Protein AF-A0A496N5L8-F1 (afdb_monomer_lite)

Foldseek 3Di:
DDPVVVVLLVQQVVQVVVLVVVCVLQPPDDCVSVCVVVVCQLQAPQEPHPVQWDWDCDPVRRIDIDPGPPRDHCLLPCVVSVPGRHSHDLDPVVSVVDDAQCCQFPNNHDALASSLVSCVVSPHDSCCCLVPVLVVVLVCLVVVLVPLVPDPDDPSVSCSRNVSNVVSNVRSNDPPTDGD

Sequence (180 aa):
MNRSRITRLYDRYETYRSCGLISKQIEFKTGFVQAKPVFYHLLSNNDLHLRNFSLLYPKNNIRQLAPIYDFVSVAPYPEVFNSSLLALPLLEREEGGSLAHGFNTQYGEYIGDDFVEFGENIGLNKKVIIQKLIPEITKERERVKNIYENSFMPQSHIDCVLKSYHKRLNLINVLNEPEL

Structure (mmCIF, N/CA/C/O backbone):
data_AF-A0A496N5L8-F1
#
_entry.id   AF-A0A496N5L8-F1
#
loop_
_atom_site.group_PDB
_atom_site.id
_atom_site.type_symbol
_atom_site.label_atom_id
_atom_site.label_alt_id
_atom_site.label_comp_id
_atom_site.label_asym_id
_atom_site.label_entity_id
_atom_site.label_seq_id
_atom_site.pdbx_PDB_ins_code
_atom_site.Cartn_x
_atom_site.Cartn_y
_atom_site.Cartn_z
_atom_site.occupancy
_atom_site.B_iso_or_equiv
_atom_site.auth_seq_id
_atom_site.auth_comp_id
_atom_site.auth_asym_id
_atom_site.auth_atom_id
_atom_site.pdbx_PDB_model_num
ATOM 1 N N . MET A 1 1 ? -9.052 -29.408 -9.566 1.00 42.50 1 MET A N 1
ATOM 2 C CA . MET A 1 1 ? -9.258 -28.090 -8.920 1.00 42.50 1 MET A CA 1
ATOM 3 C C . MET A 1 1 ? -8.500 -28.106 -7.591 1.00 42.50 1 MET A C 1
ATOM 5 O O . MET A 1 1 ? -8.743 -28.991 -6.784 1.00 42.50 1 MET A O 1
ATOM 9 N N . ASN A 1 2 ? -7.465 -27.272 -7.441 1.00 34.53 2 ASN A N 1
ATOM 10 C CA . ASN A 1 2 ? -6.392 -27.464 -6.452 1.00 34.53 2 ASN A CA 1
ATOM 11 C C . ASN A 1 2 ? -6.800 -26.941 -5.057 1.00 34.53 2 ASN A C 1
ATOM 13 O O . ASN A 1 2 ? -7.122 -25.759 -4.932 1.00 34.53 2 ASN A O 1
ATOM 17 N N . ARG A 1 3 ? -6.775 -27.791 -4.015 1.00 29.02 3 ARG A N 1
ATOM 18 C CA . ARG A 1 3 ? -7.192 -27.447 -2.632 1.00 29.02 3 ARG A CA 1
ATOM 19 C C . ARG A 1 3 ? -6.484 -26.204 -2.069 1.00 29.02 3 ARG A C 1
ATOM 21 O O . ARG A 1 3 ? -7.093 -25.464 -1.311 1.00 29.02 3 ARG A O 1
ATOM 28 N N . SER A 1 4 ? -5.252 -25.930 -2.500 1.00 34.72 4 SER A N 1
ATOM 29 C CA . SER A 1 4 ? -4.447 -24.772 -2.081 1.00 34.72 4 SER A CA 1
ATOM 30 C C . SER A 1 4 ? -4.999 -23.407 -2.519 1.00 34.72 4 SER A C 1
ATOM 32 O O . SER A 1 4 ? -4.760 -22.409 -1.842 1.00 34.72 4 SER A O 1
ATOM 34 N N . ARG A 1 5 ? -5.747 -23.337 -3.631 1.00 34.91 5 ARG A N 1
ATOM 35 C CA . ARG A 1 5 ? -6.382 -22.087 -4.095 1.00 34.91 5 ARG A CA 1
ATOM 36 C C . ARG A 1 5 ? -7.612 -21.725 -3.265 1.00 34.91 5 ARG A C 1
ATOM 38 O O . ARG A 1 5 ? -7.864 -20.545 -3.055 1.00 34.91 5 ARG A O 1
ATOM 45 N N . ILE A 1 6 ? -8.347 -22.730 -2.789 1.00 32.75 6 ILE A N 1
ATOM 46 C CA . ILE A 1 6 ? -9.586 -22.544 -2.024 1.00 32.75 6 ILE A CA 1
ATOM 47 C C . ILE A 1 6 ? -9.269 -21.995 -0.628 1.00 32.75 6 ILE A C 1
ATOM 49 O O . ILE A 1 6 ? -9.904 -21.036 -0.208 1.00 32.75 6 ILE A O 1
ATOM 53 N N . THR A 1 7 ? -8.235 -22.512 0.046 1.00 31.75 7 THR A N 1
ATOM 54 C CA . THR A 1 7 ? -7.825 -22.020 1.374 1.00 31.75 7 THR A CA 1
ATOM 55 C C . THR A 1 7 ? -7.375 -20.557 1.335 1.00 31.75 7 THR A C 1
ATOM 57 O O . THR A 1 7 ? -7.827 -19.760 2.147 1.00 31.75 7 THR A O 1
ATOM 60 N N . ARG A 1 8 ? -6.576 -20.162 0.329 1.00 40.84 8 ARG A N 1
ATOM 61 C CA . ARG A 1 8 ? -6.133 -18.762 0.161 1.00 40.84 8 ARG A CA 1
ATOM 62 C C . ARG A 1 8 ? -7.266 -17.789 -0.180 1.00 40.84 8 ARG A C 1
ATOM 64 O O . ARG A 1 8 ? -7.150 -16.605 0.106 1.00 40.84 8 ARG A O 1
ATOM 71 N N . LEU A 1 9 ? -8.327 -18.245 -0.847 1.00 37.72 9 LEU A N 1
ATOM 72 C CA . LEU A 1 9 ? -9.505 -17.413 -1.121 1.00 37.72 9 LEU A CA 1
ATOM 73 C C . LEU A 1 9 ? -10.367 -17.243 0.137 1.00 37.72 9 LEU A C 1
ATOM 75 O O . LEU A 1 9 ? -10.812 -16.136 0.414 1.00 37.72 9 LEU A O 1
ATOM 79 N N . TYR A 1 10 ? -10.527 -18.308 0.925 1.00 34.94 10 TYR A N 1
ATOM 80 C CA . TYR A 1 10 ? -11.278 -18.282 2.182 1.00 34.94 10 TYR A CA 1
ATOM 81 C C . TYR A 1 10 ? -10.606 -17.404 3.252 1.00 34.94 10 TYR A C 1
ATOM 83 O O . TYR A 1 10 ? -11.279 -16.614 3.910 1.00 34.94 10 TYR A O 1
ATOM 91 N N . ASP A 1 11 ? -9.274 -17.481 3.373 1.00 47.19 11 ASP A N 1
ATOM 92 C CA . ASP A 1 11 ? -8.495 -16.635 4.289 1.00 47.19 11 ASP A CA 1
ATOM 93 C C . ASP A 1 11 ? -8.585 -15.144 3.924 1.00 47.19 11 ASP A C 1
ATOM 95 O O . ASP A 1 11 ? -8.580 -14.291 4.812 1.00 47.19 11 ASP A O 1
ATOM 99 N N . ARG A 1 12 ? -8.701 -14.811 2.630 1.00 51.06 12 ARG A N 1
ATOM 100 C CA . ARG A 1 12 ? -8.865 -13.422 2.169 1.00 51.06 12 ARG A CA 1
ATOM 101 C C . ARG A 1 12 ? -10.262 -12.876 2.487 1.00 51.06 12 ARG A C 1
ATOM 103 O O . ARG A 1 12 ? -10.341 -11.847 3.152 1.00 51.06 12 ARG A O 1
ATOM 110 N N . TYR A 1 13 ? -11.323 -13.630 2.188 1.00 43.53 13 TYR A N 1
ATOM 111 C CA . TYR A 1 13 ? -12.709 -13.208 2.453 1.00 43.53 13 TYR A CA 1
ATOM 112 C C . TYR A 1 13 ? -12.999 -12.974 3.944 1.00 43.53 13 TYR A C 1
ATOM 114 O O . TYR A 1 13 ? -13.546 -11.943 4.349 1.00 43.53 13 TYR A O 1
ATOM 122 N N . GLU A 1 14 ? -12.570 -13.903 4.806 1.00 46.19 14 GLU A N 1
ATOM 123 C CA . GLU A 1 14 ? -12.664 -13.707 6.258 1.00 46.19 14 GLU A CA 1
ATOM 124 C C . GLU A 1 14 ? -11.776 -12.550 6.727 1.00 46.19 14 GLU A C 1
ATOM 126 O O . GLU A 1 14 ? -12.103 -11.885 7.713 1.00 46.19 14 GLU A O 1
ATOM 131 N N . THR A 1 15 ? -10.700 -12.236 5.997 1.00 47.28 15 THR A N 1
ATOM 132 C CA . THR A 1 15 ? -9.885 -11.057 6.277 1.00 47.28 15 THR A CA 1
ATOM 133 C C . THR A 1 15 ? -10.619 -9.755 6.015 1.00 47.28 15 THR A C 1
ATOM 135 O O . THR A 1 15 ? -10.670 -8.922 6.918 1.00 47.28 15 THR A O 1
ATOM 138 N N . TYR A 1 16 ? -11.191 -9.548 4.833 1.00 49.06 16 TYR A N 1
ATOM 139 C CA . TYR A 1 16 ? -11.899 -8.301 4.536 1.00 49.06 16 TYR A CA 1
ATOM 140 C C . TYR A 1 16 ? -13.027 -8.042 5.523 1.00 49.06 16 TYR A C 1
ATOM 142 O O . TYR A 1 16 ? -13.155 -6.949 6.090 1.00 49.06 16 TYR A O 1
ATOM 150 N N . ARG A 1 17 ? -13.787 -9.098 5.819 1.00 49.56 17 ARG A N 1
ATOM 151 C CA . ARG A 1 17 ? -14.835 -9.064 6.831 1.00 49.56 17 ARG A CA 1
ATOM 152 C C . ARG A 1 17 ? -14.270 -8.747 8.214 1.00 49.56 17 ARG A C 1
ATOM 154 O O . ARG A 1 17 ? -14.831 -7.904 8.912 1.00 49.56 17 ARG A O 1
ATOM 161 N N . SER A 1 18 ? -13.149 -9.355 8.602 1.00 45.81 18 SER A N 1
ATOM 162 C CA . SER A 1 18 ? -12.471 -9.087 9.876 1.00 45.81 18 SER A CA 1
ATOM 163 C C . SER A 1 18 ? -11.914 -7.669 9.959 1.00 45.81 18 SER A C 1
ATOM 165 O O . SER A 1 18 ? -12.061 -7.043 10.999 1.00 45.81 18 SER A O 1
ATOM 167 N N . CYS A 1 19 ? -11.356 -7.108 8.885 1.00 47.72 19 CYS A N 1
ATOM 168 C CA . CYS A 1 19 ? -10.940 -5.708 8.823 1.00 47.72 19 CYS A CA 1
ATOM 169 C C . CYS A 1 19 ? -12.143 -4.777 9.014 1.00 47.72 19 CYS A C 1
ATOM 171 O O . CYS A 1 19 ? -12.067 -3.841 9.812 1.00 47.72 19 CYS A O 1
ATOM 173 N N . GLY A 1 20 ? -13.278 -5.076 8.373 1.00 48.91 20 GLY A N 1
ATOM 174 C CA . GLY A 1 20 ? -14.547 -4.373 8.575 1.00 48.91 20 GLY A CA 1
ATOM 175 C C . GLY A 1 20 ? -15.108 -4.515 9.998 1.00 48.91 20 GLY A C 1
ATOM 176 O O . GLY A 1 20 ? -15.655 -3.562 10.551 1.00 48.91 20 GLY A O 1
ATOM 177 N N . LEU A 1 21 ? -14.940 -5.676 10.634 1.00 46.38 21 LEU A N 1
ATOM 178 C CA . LEU A 1 21 ? -15.365 -5.939 12.014 1.00 46.38 21 LEU A CA 1
ATOM 179 C C . LEU A 1 21 ? -14.444 -5.279 13.053 1.00 46.38 21 LEU A C 1
ATOM 181 O O . LEU A 1 21 ? -14.947 -4.685 14.003 1.00 46.38 21 LEU A O 1
ATOM 185 N N . ILE A 1 22 ? -13.122 -5.323 12.855 1.00 49.81 22 ILE A N 1
ATOM 186 C CA . ILE A 1 22 ? -12.117 -4.591 13.645 1.00 49.81 22 ILE A CA 1
ATOM 187 C C . ILE A 1 22 ? -12.402 -3.093 13.544 1.00 49.81 22 ILE A C 1
ATOM 189 O O . ILE A 1 22 ? -12.428 -2.397 14.555 1.00 49.81 22 ILE A O 1
ATOM 193 N N . SER A 1 23 ? -12.709 -2.621 12.336 1.00 45.84 23 SER A N 1
ATOM 194 C CA . SER A 1 23 ? -13.135 -1.249 12.070 1.00 45.84 23 SER A CA 1
ATOM 195 C C . SER A 1 23 ? -14.405 -0.892 12.854 1.00 45.84 23 SER A C 1
ATOM 197 O O . SER A 1 23 ? -14.453 0.152 13.488 1.00 45.84 23 SER A O 1
ATOM 199 N N . LYS A 1 24 ? -15.412 -1.772 12.907 1.00 45.53 24 LYS A N 1
ATOM 200 C CA . LYS A 1 24 ? -16.657 -1.534 13.666 1.00 45.53 24 LYS A CA 1
ATOM 201 C C . LYS A 1 24 ? -16.506 -1.633 15.192 1.00 45.53 24 LYS A C 1
ATOM 203 O O . LYS A 1 24 ? -17.282 -1.007 15.905 1.00 45.53 24 LYS A O 1
ATOM 208 N N . GLN A 1 25 ? -15.565 -2.433 15.703 1.00 42.97 25 GLN A N 1
ATOM 209 C CA . GLN A 1 25 ? -15.371 -2.651 17.147 1.00 42.97 25 GLN A CA 1
ATOM 210 C C . GLN A 1 25 ? -14.462 -1.619 17.821 1.00 42.97 25 GLN A C 1
ATOM 212 O O . GLN A 1 25 ? -14.491 -1.498 19.046 1.00 42.97 25 GLN A O 1
ATOM 217 N N . ILE A 1 26 ? -13.644 -0.902 17.053 1.00 47.91 26 ILE A N 1
ATOM 218 C CA . ILE A 1 26 ? -12.808 0.185 17.559 1.00 47.91 26 ILE A CA 1
ATOM 219 C C . ILE A 1 26 ? -13.565 1.486 17.312 1.00 47.91 26 ILE A C 1
ATOM 221 O O . ILE A 1 26 ? -13.855 1.829 16.170 1.00 47.91 26 ILE A O 1
ATOM 225 N N . GLU A 1 27 ? -13.903 2.201 18.384 1.00 41.22 27 GLU A N 1
ATOM 226 C CA . GLU A 1 27 ? -14.589 3.492 18.319 1.00 41.22 27 GLU A CA 1
ATOM 227 C C . GLU A 1 27 ? -13.822 4.435 17.369 1.00 41.22 27 GLU A C 1
ATOM 229 O O . GLU A 1 27 ? -12.671 4.811 17.612 1.00 41.22 27 GLU A O 1
ATOM 234 N N . PHE A 1 28 ? -14.434 4.731 16.220 1.00 45.84 28 PHE A N 1
ATOM 235 C CA . PHE A 1 28 ? -13.800 5.368 15.067 1.00 45.84 28 PHE A CA 1
ATOM 236 C C . PHE A 1 28 ? -13.386 6.809 15.393 1.00 45.84 28 PHE A C 1
ATOM 238 O O . PHE A 1 28 ? -14.159 7.753 15.234 1.00 45.84 28 PHE A O 1
ATOM 245 N N . LYS A 1 29 ? -12.146 6.997 15.854 1.00 36.06 29 LYS A N 1
ATOM 246 C CA . LYS A 1 29 ? -11.550 8.334 16.017 1.00 36.06 29 LYS A CA 1
ATOM 247 C C . LYS A 1 29 ? -10.187 8.532 15.369 1.00 36.06 29 LYS A C 1
ATOM 249 O O . LYS A 1 29 ? -9.674 9.645 15.418 1.00 36.06 29 LYS A O 1
ATOM 254 N N . THR A 1 30 ? -9.597 7.537 14.709 1.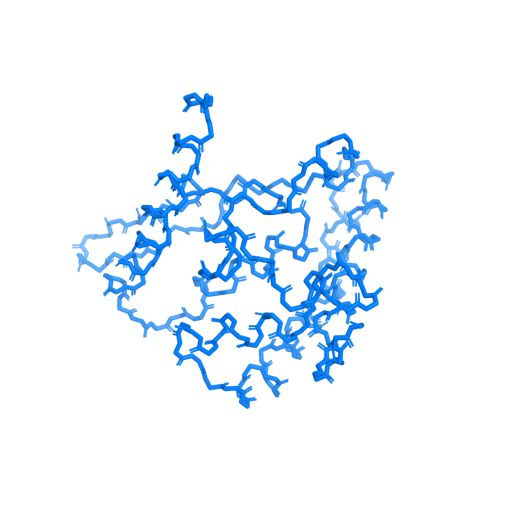00 39.94 30 THR A N 1
ATOM 255 C CA . THR A 1 30 ? -8.279 7.730 14.086 1.00 39.94 30 THR A CA 1
ATOM 256 C C . THR A 1 30 ? -8.208 7.125 12.685 1.00 39.94 30 THR A C 1
ATOM 258 O O . THR A 1 30 ? -8.409 5.931 12.484 1.00 39.94 30 THR A O 1
ATOM 261 N N . GLY A 1 31 ? -7.848 7.947 11.691 1.00 47.34 31 GLY A N 1
ATOM 262 C CA . GLY A 1 31 ? -7.562 7.536 10.304 1.00 47.34 31 GLY A CA 1
ATOM 263 C C . GLY A 1 31 ? -6.357 6.590 10.146 1.00 47.34 31 GLY A C 1
ATOM 264 O O . GLY A 1 31 ? -5.890 6.359 9.038 1.00 47.34 31 GLY A O 1
ATOM 265 N N . PHE A 1 32 ? -5.847 6.035 11.249 1.00 43.75 32 PHE A N 1
ATOM 266 C CA . PHE A 1 32 ? -4.630 5.233 11.320 1.00 43.75 32 PHE A CA 1
ATOM 267 C C . PHE A 1 32 ? -4.835 3.786 10.851 1.00 43.75 32 PHE A C 1
ATOM 269 O O . PHE A 1 32 ? -3.910 3.199 10.306 1.00 43.75 32 PHE A O 1
ATOM 276 N N . VAL A 1 33 ? -6.029 3.201 11.030 1.00 51.78 33 VAL A N 1
ATOM 277 C CA . VAL A 1 33 ? -6.341 1.849 10.506 1.00 51.78 33 VAL A CA 1
ATOM 278 C C . VAL A 1 33 ? -6.395 1.874 8.980 1.00 51.78 33 VAL A C 1
ATOM 280 O O . VAL A 1 33 ? -5.858 0.999 8.312 1.00 51.78 33 VAL A O 1
ATOM 283 N N . GLN A 1 34 ? -7.011 2.932 8.455 1.00 55.72 34 GLN A N 1
ATOM 284 C CA . GLN A 1 34 ? -7.321 3.127 7.043 1.00 55.72 34 GLN A CA 1
ATOM 285 C C . GLN A 1 34 ? -6.066 3.460 6.226 1.00 55.72 34 GLN A C 1
ATOM 287 O O . GLN A 1 34 ? -5.948 3.053 5.079 1.00 55.72 34 GLN A O 1
ATOM 292 N N . ALA A 1 35 ? -5.087 4.141 6.826 1.00 60.12 35 ALA A N 1
ATOM 293 C CA . ALA A 1 35 ? -3.837 4.483 6.153 1.00 60.12 35 ALA A CA 1
ATOM 294 C C . ALA A 1 35 ? -2.836 3.312 6.052 1.00 60.12 35 ALA A C 1
ATOM 296 O O . ALA A 1 35 ? -1.906 3.381 5.251 1.00 60.12 35 ALA A O 1
ATOM 297 N N . LYS A 1 36 ? -2.992 2.237 6.846 1.00 72.38 36 LYS A N 1
ATOM 298 C CA . LYS A 1 36 ? -2.025 1.120 6.886 1.00 72.38 36 LYS A CA 1
ATOM 299 C C . LYS A 1 36 ? -1.838 0.437 5.524 1.00 72.38 36 LYS A C 1
ATOM 301 O O . LYS A 1 36 ? -0.686 0.349 5.105 1.00 72.38 36 LYS A O 1
ATOM 306 N N . PRO A 1 37 ? -2.894 0.012 4.799 1.00 78.62 37 PRO A N 1
ATOM 307 C CA . PRO A 1 37 ? -2.726 -0.596 3.476 1.00 78.62 37 PRO A CA 1
ATOM 308 C C . PRO A 1 37 ? -2.001 0.326 2.490 1.00 78.62 37 PRO A C 1
ATOM 310 O O . PRO A 1 37 ? -1.142 -0.129 1.740 1.00 78.62 37 PRO A O 1
ATOM 313 N N . VAL A 1 38 ? -2.268 1.635 2.564 1.00 82.25 38 VAL A N 1
ATOM 314 C CA . VAL A 1 38 ? -1.607 2.645 1.728 1.00 82.25 38 VAL A CA 1
ATOM 315 C C . VAL A 1 38 ? -0.106 2.693 2.009 1.00 82.25 38 VAL A C 1
ATOM 317 O O . VAL A 1 38 ? 0.692 2.607 1.081 1.00 82.25 38 VAL A O 1
ATOM 320 N N . PHE A 1 39 ? 0.309 2.756 3.278 1.00 81.69 39 PHE A N 1
ATOM 321 C CA . PHE A 1 39 ? 1.735 2.757 3.628 1.00 81.69 39 PHE A CA 1
ATOM 322 C C . PHE A 1 39 ? 2.431 1.427 3.322 1.00 81.69 39 PHE A C 1
ATOM 324 O O . PHE A 1 39 ? 3.573 1.443 2.867 1.00 81.69 39 PHE A O 1
ATOM 331 N N . TYR A 1 40 ? 1.763 0.287 3.517 1.00 86.19 40 TYR A N 1
ATOM 332 C CA . TYR A 1 40 ? 2.318 -1.019 3.151 1.00 86.19 40 TYR A CA 1
ATOM 333 C C . TYR A 1 40 ? 2.524 -1.144 1.641 1.00 86.19 40 TYR A C 1
ATOM 335 O O . TYR A 1 40 ? 3.595 -1.573 1.207 1.00 86.19 40 TYR A O 1
ATOM 343 N N . HIS A 1 41 ? 1.563 -0.671 0.843 1.00 87.44 41 HIS A N 1
ATOM 344 C CA . HIS A 1 41 ? 1.745 -0.551 -0.594 1.00 87.44 41 HIS A CA 1
ATOM 345 C C . HIS A 1 41 ? 2.907 0.394 -0.923 1.00 87.44 41 HIS A C 1
ATOM 347 O O . HIS A 1 41 ? 3.869 -0.026 -1.559 1.00 87.44 41 HIS A O 1
ATOM 353 N N . LEU A 1 42 ? 2.890 1.646 -0.462 1.00 87.56 42 LEU A N 1
ATOM 354 C CA . LEU A 1 42 ? 3.925 2.628 -0.808 1.00 87.56 42 LEU A CA 1
ATOM 355 C C . LEU A 1 42 ? 5.340 2.142 -0.463 1.00 87.56 42 LEU A C 1
ATOM 357 O O . LEU A 1 42 ? 6.260 2.298 -1.259 1.00 87.56 42 LEU A O 1
ATOM 361 N N . LEU A 1 43 ? 5.515 1.498 0.688 1.00 88.06 43 LEU A N 1
ATOM 362 C CA . LEU A 1 43 ? 6.816 1.035 1.171 1.00 88.06 43 LEU A CA 1
ATOM 363 C C . LEU A 1 43 ? 7.161 -0.403 0.749 1.00 88.06 43 LEU A C 1
ATOM 365 O O . LEU A 1 43 ? 8.151 -0.968 1.214 1.00 88.06 43 LEU A O 1
ATOM 369 N N . SER A 1 44 ? 6.397 -0.982 -0.180 1.00 87.25 44 SER A N 1
ATOM 370 C CA . SER A 1 44 ? 6.693 -2.283 -0.793 1.00 87.25 44 SER A CA 1
ATOM 371 C C . SER A 1 44 ? 6.730 -3.449 0.185 1.00 87.25 44 SER A C 1
ATOM 373 O O . SER A 1 44 ? 7.607 -4.305 0.099 1.00 87.25 44 SER A O 1
ATOM 375 N N . ASN A 1 45 ? 5.775 -3.487 1.108 1.00 86.38 45 ASN A N 1
ATOM 376 C CA . ASN A 1 45 ? 5.515 -4.666 1.916 1.00 86.38 45 ASN A CA 1
ATOM 377 C C . ASN A 1 45 ? 4.288 -5.398 1.359 1.00 86.38 45 ASN A C 1
ATOM 379 O O . ASN A 1 45 ? 3.149 -4.968 1.551 1.00 86.38 45 ASN A O 1
ATOM 383 N N . ASN A 1 46 ? 4.543 -6.510 0.672 1.00 83.19 46 ASN A N 1
ATOM 384 C CA . ASN A 1 46 ? 3.500 -7.330 0.064 1.00 83.19 46 ASN A CA 1
ATOM 385 C C . ASN A 1 46 ? 2.896 -8.342 1.058 1.00 83.19 46 ASN A C 1
ATOM 387 O O . ASN A 1 46 ? 1.965 -9.045 0.685 1.00 83.19 46 ASN A O 1
ATOM 391 N N . ASP A 1 47 ? 3.374 -8.407 2.306 1.00 81.56 47 ASP A N 1
ATOM 392 C CA . ASP A 1 47 ? 2.997 -9.412 3.313 1.00 81.56 47 ASP A CA 1
ATOM 393 C C . ASP A 1 47 ? 2.174 -8.822 4.474 1.00 81.56 47 ASP A C 1
ATOM 395 O O . ASP A 1 47 ? 2.227 -9.283 5.610 1.00 81.56 47 ASP A O 1
ATOM 399 N N . LEU A 1 48 ? 1.391 -7.767 4.210 1.00 79.19 48 LEU A N 1
ATOM 400 C CA . LEU A 1 48 ? 0.388 -7.299 5.169 1.00 79.19 48 LEU A CA 1
ATOM 401 C C . LEU A 1 48 ? -0.704 -8.359 5.304 1.00 79.19 48 LEU A C 1
ATOM 403 O O . LEU A 1 48 ? -1.627 -8.342 4.506 1.00 79.19 48 LEU A O 1
ATOM 407 N N . HIS A 1 49 ? -0.650 -9.242 6.293 1.00 75.94 49 HIS A N 1
ATOM 408 C CA . HIS A 1 49 ? -1.721 -10.193 6.600 1.00 75.94 49 HIS A CA 1
ATOM 409 C C . HIS A 1 49 ? -2.419 -9.837 7.923 1.00 75.94 49 HIS A C 1
ATOM 411 O O . HIS A 1 49 ? -1.902 -9.062 8.730 1.00 75.94 49 HIS A O 1
ATOM 417 N N . LEU A 1 50 ? -3.587 -10.426 8.215 1.00 69.94 50 LEU A N 1
ATOM 418 C CA . LEU A 1 50 ? -4.328 -10.128 9.456 1.00 69.94 50 LEU A CA 1
ATOM 419 C C . LEU A 1 50 ? -3.504 -10.279 10.733 1.00 69.94 50 LEU A C 1
ATOM 421 O O . LEU A 1 50 ? -3.739 -9.564 11.703 1.00 69.94 50 LEU A O 1
ATOM 425 N N . ARG A 1 51 ? -2.533 -11.196 10.744 1.00 75.94 51 ARG A N 1
ATOM 426 C CA . ARG A 1 51 ? -1.683 -11.426 11.915 1.00 75.94 51 ARG A CA 1
ATOM 427 C C . ARG A 1 51 ? -0.673 -10.299 12.166 1.00 75.94 51 ARG A C 1
ATOM 429 O O . ARG A 1 51 ? 0.006 -10.371 13.177 1.00 75.94 51 ARG A O 1
ATOM 436 N N . ASN A 1 52 ? -0.585 -9.277 11.303 1.00 77.31 52 ASN A N 1
ATOM 437 C CA . ASN A 1 52 ? 0.141 -8.024 11.574 1.00 77.31 52 ASN A CA 1
ATOM 438 C C . ASN A 1 52 ? -0.744 -6.979 12.282 1.00 77.31 52 ASN A C 1
ATOM 440 O O . ASN A 1 52 ? -0.301 -5.863 12.565 1.00 77.31 52 ASN A O 1
ATOM 444 N N . PHE A 1 53 ? -2.012 -7.303 12.553 1.00 80.56 53 PHE A N 1
ATOM 445 C CA . PHE A 1 53 ? -2.916 -6.465 13.330 1.00 80.56 53 PHE A CA 1
ATOM 446 C C . PHE A 1 53 ? -3.100 -7.066 14.722 1.00 80.56 53 PHE A C 1
ATOM 448 O O . PHE A 1 53 ? -3.567 -8.191 14.877 1.00 80.56 53 PHE A O 1
ATOM 455 N N . SER A 1 54 ? -2.788 -6.277 15.750 1.00 81.56 54 SER A N 1
ATOM 456 C CA . SER A 1 54 ? -3.088 -6.624 17.142 1.00 81.56 54 SER A CA 1
ATOM 457 C C . SER A 1 54 ? -3.966 -5.574 17.795 1.00 81.56 54 SER A C 1
ATOM 459 O O . SER A 1 54 ? -3.923 -4.392 17.443 1.00 81.56 54 SER A O 1
ATOM 461 N N . LEU A 1 55 ? -4.730 -6.017 18.791 1.00 84.25 55 LEU A N 1
ATOM 462 C CA . LEU A 1 55 ? -5.498 -5.157 19.679 1.00 84.25 55 LEU A CA 1
ATOM 463 C C . LEU A 1 55 ? -4.840 -5.121 21.052 1.00 84.25 55 LEU A C 1
ATOM 465 O O . LEU A 1 55 ? -4.491 -6.154 21.621 1.00 84.25 55 LEU A O 1
ATOM 469 N N . LEU A 1 56 ? -4.706 -3.918 21.588 1.00 83.69 56 LEU A N 1
ATOM 470 C CA . LEU A 1 56 ? -4.437 -3.683 22.991 1.00 83.69 56 LEU A CA 1
ATOM 471 C C . LEU A 1 56 ? -5.765 -3.728 23.748 1.00 83.69 56 LEU A C 1
ATOM 473 O O . LEU A 1 56 ? -6.782 -3.209 23.276 1.00 83.69 56 LEU A O 1
ATOM 477 N N . TYR A 1 57 ? -5.723 -4.313 24.944 1.00 87.00 57 TYR A N 1
ATOM 478 C CA . TYR A 1 57 ? -6.848 -4.408 25.873 1.00 87.00 57 TYR A CA 1
ATOM 479 C C . TYR A 1 57 ? -6.506 -3.651 27.164 1.00 87.00 57 TYR A C 1
ATOM 481 O O . TYR A 1 57 ? -6.096 -4.264 28.152 1.00 87.00 57 TYR A O 1
ATOM 489 N N . PRO A 1 58 ? -6.598 -2.308 27.170 1.00 83.88 58 PRO A N 1
ATOM 490 C CA . PRO A 1 58 ? -6.341 -1.523 28.365 1.00 83.88 58 PRO A CA 1
ATOM 491 C C . PRO A 1 58 ? -7.452 -1.735 29.402 1.00 83.88 58 PRO A C 1
ATOM 493 O O . PRO A 1 58 ? -8.582 -2.103 29.079 1.00 83.88 58 PRO A O 1
ATOM 496 N N . LYS A 1 59 ? -7.147 -1.434 30.670 1.00 88.12 59 LYS A N 1
ATOM 497 C CA . LYS A 1 59 ? -8.067 -1.629 31.808 1.00 88.12 59 LYS A CA 1
ATOM 498 C C . LYS A 1 59 ? -9.395 -0.864 31.694 1.00 88.12 59 LYS A C 1
ATOM 500 O O . LYS A 1 59 ? -10.342 -1.197 32.393 1.00 88.12 59 LYS A O 1
ATOM 505 N N . ASN A 1 60 ? -9.469 0.155 30.837 1.00 84.56 60 ASN A N 1
ATOM 506 C CA . ASN A 1 60 ? -10.677 0.947 30.599 1.00 84.56 60 ASN A CA 1
ATOM 507 C C . ASN A 1 60 ? -11.662 0.292 29.606 1.00 84.56 60 ASN A C 1
ATOM 509 O O . ASN A 1 60 ? -12.638 0.933 29.235 1.00 84.56 60 ASN A O 1
ATOM 513 N N . ASN A 1 61 ? -11.413 -0.950 29.164 1.00 76.62 61 ASN A N 1
ATOM 514 C CA . ASN A 1 61 ? -12.221 -1.716 28.201 1.00 76.62 61 ASN A CA 1
ATOM 515 C C . ASN A 1 61 ? -12.373 -1.086 26.803 1.00 76.62 61 ASN A C 1
ATOM 517 O O . ASN A 1 61 ? -13.065 -1.646 25.951 1.00 76.62 61 ASN A O 1
ATOM 521 N N . ILE A 1 62 ? -11.685 0.024 26.523 1.00 80.75 62 ILE A N 1
ATOM 522 C CA . ILE A 1 62 ? -11.632 0.627 25.191 1.00 80.75 62 ILE A CA 1
ATOM 523 C C . ILE A 1 62 ? -10.484 -0.041 24.441 1.00 80.75 62 ILE A C 1
ATOM 525 O O . ILE A 1 62 ? -9.312 0.231 24.703 1.00 80.75 62 ILE A O 1
ATOM 529 N N . ARG A 1 63 ? -10.822 -0.936 23.512 1.00 80.56 63 ARG A N 1
ATOM 530 C CA . ARG A 1 63 ? -9.835 -1.615 22.665 1.00 80.56 63 ARG A CA 1
ATOM 531 C C . ARG A 1 63 ? -9.113 -0.592 21.794 1.00 80.56 63 ARG A C 1
ATOM 533 O O . ARG A 1 63 ? -9.738 0.298 21.223 1.00 80.56 63 ARG A O 1
ATOM 540 N N . GLN A 1 64 ? -7.802 -0.743 21.668 1.00 79.81 64 GLN A N 1
ATOM 541 C CA . GLN A 1 64 ? -6.970 0.123 20.831 1.00 79.81 64 GLN A CA 1
ATOM 542 C C . GLN A 1 64 ? -6.193 -0.732 19.840 1.00 79.81 64 GLN A C 1
ATOM 544 O O . GLN A 1 64 ? -5.852 -1.870 20.146 1.00 79.81 64 GLN A O 1
ATOM 549 N N . LEU A 1 65 ? -5.876 -0.200 18.661 1.00 78.88 65 LEU A N 1
ATOM 550 C CA . LEU A 1 65 ? -4.903 -0.871 17.804 1.00 78.88 65 LEU A CA 1
ATOM 551 C C . LEU A 1 65 ? -3.521 -0.816 18.446 1.00 78.88 65 LEU A C 1
ATOM 553 O O . LEU A 1 65 ? -3.082 0.235 18.910 1.00 78.88 65 LEU A O 1
ATOM 557 N N . ALA A 1 66 ? -2.816 -1.939 18.392 1.00 83.75 66 ALA A N 1
ATOM 558 C CA . ALA A 1 66 ? -1.391 -1.951 18.644 1.00 83.75 66 ALA A CA 1
ATOM 559 C C . ALA A 1 66 ? -0.646 -1.138 17.563 1.00 83.75 66 ALA A C 1
ATOM 561 O O . ALA A 1 66 ? -1.134 -1.013 16.423 1.00 83.75 66 ALA A O 1
ATOM 562 N N . PRO A 1 67 ? 0.551 -0.615 17.894 1.00 80.69 67 PRO A N 1
ATOM 563 C CA . PRO A 1 67 ? 1.485 -0.096 16.902 1.00 80.69 67 PRO A CA 1
ATOM 564 C C . PRO A 1 67 ? 1.705 -1.086 15.753 1.00 80.69 67 PRO A C 1
ATOM 566 O O . PRO A 1 67 ? 1.507 -2.289 15.909 1.00 80.69 67 PRO A O 1
ATOM 569 N N . ILE A 1 68 ? 2.107 -0.574 14.591 1.00 79.94 68 ILE A N 1
ATOM 570 C CA . ILE A 1 68 ? 2.511 -1.425 13.465 1.00 79.94 68 ILE A CA 1
ATOM 571 C C . ILE A 1 68 ? 3.765 -2.203 13.877 1.00 79.94 68 ILE A C 1
ATOM 573 O O . ILE A 1 68 ? 4.701 -1.619 14.421 1.00 79.94 68 ILE A O 1
ATOM 577 N N . TYR A 1 69 ? 3.775 -3.503 13.612 1.00 81.12 69 TYR A N 1
ATOM 578 C CA . TYR A 1 69 ? 4.918 -4.386 13.809 1.00 81.12 69 TYR A CA 1
ATOM 579 C C . TYR A 1 69 ? 5.076 -5.286 12.584 1.00 81.12 69 TYR A C 1
ATOM 581 O O . TYR A 1 69 ? 4.173 -5.360 11.749 1.00 81.12 69 TYR A O 1
ATOM 589 N N . ASP A 1 70 ? 6.228 -5.954 12.493 1.00 81.38 70 ASP A N 1
ATOM 590 C CA . ASP A 1 70 ? 6.534 -6.892 11.407 1.00 81.38 70 ASP A CA 1
ATOM 591 C C . ASP A 1 70 ? 6.373 -6.245 10.019 1.00 81.38 70 ASP A C 1
ATOM 593 O O . ASP A 1 70 ? 5.657 -6.697 9.127 1.00 81.38 70 ASP A O 1
ATOM 597 N N . PHE A 1 71 ? 6.998 -5.074 9.884 1.00 83.88 71 PHE A N 1
ATOM 598 C CA . PHE A 1 71 ? 7.067 -4.342 8.634 1.00 83.88 71 PHE A CA 1
ATOM 599 C C . PHE A 1 71 ? 8.412 -4.621 7.963 1.00 83.88 71 PHE A C 1
ATOM 601 O O . PHE A 1 71 ? 9.456 -4.219 8.479 1.00 83.88 71 PHE A O 1
ATOM 608 N N . VAL A 1 72 ? 8.381 -5.259 6.793 1.00 85.50 72 VAL A N 1
ATOM 609 C CA . VAL A 1 72 ? 9.575 -5.540 5.992 1.00 85.50 72 VAL A CA 1
ATOM 610 C C . VAL A 1 72 ? 9.296 -5.154 4.546 1.00 85.50 72 VAL A C 1
ATOM 612 O O . VAL A 1 72 ? 8.363 -5.657 3.924 1.00 85.50 72 VAL A O 1
ATOM 615 N N . SER A 1 73 ? 10.108 -4.250 3.998 1.00 89.06 73 SER A N 1
ATOM 616 C CA . SER A 1 73 ? 10.055 -3.980 2.564 1.00 89.06 73 SER A CA 1
ATOM 617 C C . SER A 1 73 ? 10.674 -5.152 1.815 1.00 89.06 73 SER A C 1
ATOM 619 O O . SER A 1 73 ? 11.827 -5.509 2.062 1.00 89.06 73 SER A O 1
ATOM 621 N N . VAL A 1 74 ? 9.924 -5.734 0.884 1.00 91.19 74 VAL A N 1
ATOM 622 C CA . VAL A 1 74 ? 10.403 -6.836 0.045 1.00 91.19 74 VAL A CA 1
ATOM 623 C C . VAL A 1 74 ? 10.991 -6.347 -1.279 1.00 91.19 74 VAL A C 1
ATOM 625 O O . VAL A 1 74 ? 11.510 -7.157 -2.037 1.00 91.19 74 VAL A O 1
ATOM 628 N N . ALA A 1 75 ? 10.989 -5.031 -1.541 1.00 92.19 75 ALA A N 1
ATOM 629 C CA . ALA A 1 75 ? 11.577 -4.436 -2.748 1.00 92.19 75 ALA A CA 1
ATOM 630 C C . ALA A 1 75 ? 13.035 -4.864 -3.032 1.00 92.19 75 ALA A C 1
ATOM 632 O O . ALA A 1 75 ? 13.358 -5.061 -4.204 1.00 92.19 75 ALA A O 1
ATOM 633 N N . PRO A 1 76 ? 13.918 -5.060 -2.027 1.00 93.50 76 PRO A N 1
ATOM 634 C CA . PRO A 1 76 ? 15.271 -5.570 -2.268 1.00 93.50 76 PRO A CA 1
ATOM 635 C C . PRO A 1 76 ? 15.348 -7.036 -2.723 1.00 93.50 76 PRO A C 1
ATOM 637 O O . PRO A 1 76 ? 16.426 -7.490 -3.095 1.00 93.50 76 PRO A O 1
ATOM 640 N N . TYR A 1 77 ? 14.238 -7.780 -2.698 1.00 91.69 77 TYR A N 1
ATOM 641 C CA . TYR A 1 77 ? 14.168 -9.204 -3.030 1.00 91.69 77 TYR A CA 1
ATOM 642 C C . TYR A 1 77 ? 13.233 -9.419 -4.237 1.00 91.69 77 TYR A C 1
ATOM 644 O O . TYR A 1 77 ? 12.056 -9.738 -4.052 1.00 91.69 77 TYR A O 1
ATOM 652 N N . PRO A 1 78 ? 13.717 -9.258 -5.486 1.00 87.06 78 PRO A N 1
ATOM 653 C CA . PRO A 1 78 ? 12.870 -9.226 -6.684 1.00 87.06 78 PRO A CA 1
ATOM 654 C C . PRO A 1 78 ? 12.004 -10.470 -6.887 1.00 87.06 78 PRO A C 1
ATOM 656 O O . PRO A 1 78 ? 10.866 -10.356 -7.336 1.00 87.06 78 PRO A O 1
ATOM 659 N N . GLU A 1 79 ? 12.520 -11.650 -6.533 1.00 86.31 79 GLU A N 1
ATOM 660 C CA . GLU A 1 79 ? 11.777 -12.912 -6.627 1.00 86.31 79 GLU A CA 1
ATOM 661 C C . GLU A 1 79 ? 10.510 -12.892 -5.766 1.00 86.31 79 GLU A C 1
ATOM 663 O O . GLU A 1 79 ? 9.468 -13.383 -6.186 1.00 86.31 79 GLU A O 1
ATOM 668 N N . VAL A 1 80 ? 10.576 -12.265 -4.588 1.00 83.19 80 VAL A N 1
ATOM 669 C CA . VAL A 1 80 ? 9.431 -12.107 -3.685 1.00 83.19 80 VAL A CA 1
ATOM 670 C C . VAL A 1 80 ? 8.574 -10.925 -4.129 1.00 83.19 80 VAL A C 1
ATOM 672 O O . VAL A 1 80 ? 7.359 -11.071 -4.268 1.00 83.19 80 VAL A O 1
ATOM 675 N N . PHE A 1 81 ? 9.196 -9.781 -4.418 1.00 83.75 81 PHE A N 1
ATOM 676 C CA . PHE A 1 81 ? 8.508 -8.541 -4.779 1.00 83.75 81 PHE A CA 1
ATOM 677 C C . PHE A 1 81 ? 7.621 -8.682 -6.021 1.00 83.75 81 PHE A C 1
ATOM 679 O O . PHE A 1 81 ? 6.509 -8.165 -6.035 1.00 83.75 81 PHE A O 1
ATOM 686 N N . ASN A 1 82 ? 8.080 -9.422 -7.032 1.00 82.56 82 ASN A N 1
ATOM 687 C CA . ASN A 1 82 ? 7.345 -9.618 -8.283 1.00 82.56 82 ASN A CA 1
ATOM 688 C C . ASN A 1 82 ? 6.372 -10.810 -8.240 1.00 82.56 82 ASN A C 1
ATOM 690 O O . ASN A 1 82 ? 5.601 -11.003 -9.177 1.00 82.56 82 ASN A O 1
ATOM 694 N N . SER A 1 83 ? 6.407 -11.636 -7.187 1.00 75.44 83 SER A N 1
ATOM 695 C CA . SER A 1 83 ? 5.576 -12.850 -7.100 1.00 75.44 83 SER A CA 1
ATOM 696 C C . SER A 1 83 ? 4.130 -12.591 -6.673 1.00 75.44 83 SER A C 1
ATOM 698 O O . SER A 1 83 ? 3.270 -13.460 -6.837 1.00 75.44 83 SER A O 1
ATOM 700 N N . SER A 1 84 ? 3.852 -11.430 -6.078 1.00 70.88 84 SER A N 1
ATOM 701 C CA . SER A 1 84 ? 2.548 -11.106 -5.498 1.00 70.88 84 SER A CA 1
ATOM 702 C C . SER A 1 84 ? 2.339 -9.595 -5.394 1.00 70.88 84 SER A C 1
ATOM 704 O O . SER A 1 84 ? 3.303 -8.843 -5.311 1.00 70.88 84 SER A O 1
ATOM 706 N N . LEU A 1 85 ? 1.074 -9.159 -5.406 1.00 77.38 85 LEU A N 1
ATOM 707 C CA . LEU A 1 85 ? 0.694 -7.749 -5.267 1.00 77.38 85 LEU A CA 1
ATOM 708 C C . LEU A 1 85 ? 0.693 -7.322 -3.791 1.00 77.38 85 LEU A C 1
ATOM 710 O O . LEU A 1 85 ? 1.673 -6.780 -3.296 1.00 77.38 85 LEU A O 1
ATOM 714 N N . LEU A 1 86 ? -0.400 -7.592 -3.079 1.00 78.38 86 LEU A N 1
ATOM 715 C CA . LEU A 1 86 ? -0.531 -7.432 -1.633 1.00 78.38 86 LEU A CA 1
ATOM 716 C C . LEU A 1 86 ? -1.172 -8.704 -1.067 1.00 78.38 86 LEU A C 1
ATOM 718 O O . LEU A 1 86 ? -2.041 -9.300 -1.711 1.00 78.38 86 LEU A O 1
ATOM 722 N N . ALA A 1 87 ? -0.756 -9.122 0.128 1.00 75.94 87 ALA A N 1
ATOM 723 C CA . ALA A 1 87 ? -1.345 -10.260 0.830 1.00 75.94 87 ALA A CA 1
ATOM 724 C C . ALA A 1 87 ? -2.832 -10.025 1.123 1.00 75.94 87 ALA A C 1
ATOM 726 O O . ALA A 1 87 ? -3.648 -10.932 0.934 1.00 75.94 87 ALA A O 1
ATOM 727 N N . LEU A 1 88 ? -3.184 -8.793 1.499 1.00 75.00 88 LEU A N 1
ATOM 728 C CA . LEU A 1 88 ? -4.558 -8.313 1.509 1.00 75.00 88 LEU A CA 1
ATOM 729 C C . LEU A 1 88 ? -4.824 -7.464 0.277 1.00 75.00 88 LEU A C 1
ATOM 731 O O . LEU A 1 88 ? -4.105 -6.484 0.077 1.00 75.00 88 LEU A O 1
ATOM 735 N N . PRO A 1 89 ? -5.833 -7.827 -0.536 1.00 77.81 89 PRO A N 1
ATOM 736 C CA . PRO A 1 89 ? -6.260 -6.966 -1.624 1.00 77.81 89 PRO A CA 1
ATOM 737 C C . PRO A 1 89 ? -6.612 -5.557 -1.124 1.00 77.81 89 PRO A C 1
ATOM 739 O O . PRO A 1 89 ? -6.829 -5.346 0.075 1.00 77.81 89 PRO A O 1
ATOM 742 N N . LEU A 1 90 ? -6.615 -4.581 -2.033 1.00 81.88 90 LEU A N 1
ATOM 743 C CA . LEU A 1 90 ? -6.985 -3.205 -1.709 1.00 81.88 90 LEU A CA 1
ATOM 744 C C . LEU A 1 90 ? -8.504 -3.022 -1.809 1.00 81.88 90 LEU A C 1
ATOM 746 O O . LEU A 1 90 ? -9.119 -2.430 -0.921 1.00 81.88 90 LEU A O 1
ATOM 750 N N . LEU A 1 91 ? -9.137 -3.632 -2.812 1.00 83.75 91 LEU A N 1
ATOM 751 C CA . LEU A 1 91 ? -10.572 -3.557 -3.082 1.00 83.75 91 LEU A CA 1
ATOM 752 C C . LEU A 1 91 ? -11.274 -4.923 -2.983 1.00 83.75 91 LEU A C 1
ATOM 754 O O . LEU A 1 91 ? -10.739 -5.950 -3.388 1.00 83.75 91 LEU A O 1
ATOM 758 N N . GLU A 1 92 ? -12.530 -4.930 -2.522 1.00 78.94 92 GLU A N 1
ATOM 759 C CA . GLU A 1 92 ? -13.356 -6.150 -2.406 1.00 78.94 92 GLU A CA 1
ATOM 760 C C . GLU A 1 92 ? -13.472 -6.911 -3.742 1.00 78.94 92 GLU A C 1
ATOM 762 O O . GLU A 1 92 ? -13.435 -8.141 -3.775 1.00 78.94 92 GLU A O 1
ATOM 767 N N . ARG A 1 93 ? -13.526 -6.188 -4.871 1.00 78.19 93 ARG A N 1
ATOM 768 C CA . ARG A 1 93 ? -13.578 -6.775 -6.225 1.00 78.19 93 ARG A CA 1
ATOM 769 C C . ARG A 1 93 ? -12.406 -7.719 -6.530 1.00 78.19 93 ARG A C 1
ATOM 771 O O . ARG A 1 93 ? -12.558 -8.665 -7.304 1.00 78.19 93 ARG A O 1
ATOM 778 N N . GLU A 1 94 ? -11.267 -7.511 -5.877 1.00 81.88 94 GLU A N 1
ATOM 779 C CA . GLU A 1 94 ? -10.055 -8.313 -6.048 1.00 81.88 94 GLU A CA 1
ATOM 780 C C . GLU A 1 94 ? -10.133 -9.678 -5.361 1.00 81.88 94 GLU A C 1
ATOM 782 O O . GLU A 1 94 ? -9.418 -10.611 -5.738 1.00 81.88 94 GLU A O 1
ATOM 787 N N . GLU A 1 95 ? -11.066 -9.859 -4.425 1.00 71.94 95 GLU A N 1
ATOM 788 C CA . GLU A 1 95 ? -11.393 -11.179 -3.883 1.00 71.94 95 GLU A CA 1
ATOM 789 C C . GLU A 1 95 ? -12.136 -12.049 -4.901 1.00 71.94 95 GLU A C 1
ATOM 791 O O . GLU A 1 95 ? -11.913 -13.261 -4.970 1.00 71.94 95 GLU A O 1
ATOM 796 N N . GLY A 1 96 ? -12.972 -11.418 -5.733 1.00 68.69 96 GLY A N 1
ATOM 797 C CA . GLY A 1 96 ? -13.724 -12.052 -6.818 1.00 68.69 96 GLY A CA 1
ATOM 798 C C . GL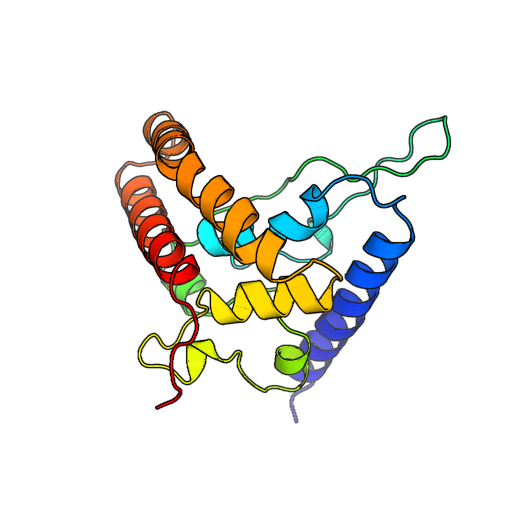Y A 1 96 ? -12.880 -12.403 -8.047 1.00 68.69 96 GLY A C 1
ATOM 799 O O . GLY A 1 96 ? -13.390 -13.014 -8.985 1.00 68.69 96 GLY A O 1
ATOM 800 N N . GLY A 1 97 ? -11.589 -12.050 -8.043 1.00 74.75 97 GLY A N 1
ATOM 801 C CA . GLY A 1 97 ? -10.661 -12.277 -9.151 1.00 74.75 97 GLY A CA 1
ATOM 802 C C . GLY A 1 97 ? -10.620 -11.154 -10.192 1.00 74.75 97 GLY A C 1
ATOM 803 O O . GLY A 1 97 ? -9.898 -11.293 -11.178 1.00 74.75 97 GLY A O 1
ATOM 804 N N . SER A 1 98 ? -11.352 -10.057 -9.983 1.00 85.31 98 SER A N 1
ATOM 805 C CA . SER A 1 98 ? -11.270 -8.852 -10.815 1.00 85.31 98 SER A CA 1
ATOM 806 C C . SER A 1 98 ? -10.140 -7.951 -10.330 1.00 85.31 98 SER A C 1
ATOM 808 O O . SER A 1 98 ? -10.000 -7.747 -9.135 1.00 85.31 98 SER A O 1
ATOM 810 N N . LEU A 1 99 ? -9.340 -7.386 -11.229 1.00 87.94 99 LEU A N 1
ATOM 811 C CA . LEU A 1 99 ? -8.277 -6.464 -10.826 1.00 87.94 99 LEU A CA 1
ATOM 812 C C . LEU A 1 99 ? -8.834 -5.069 -10.505 1.00 87.94 99 LEU A C 1
ATOM 814 O O . LEU A 1 99 ? -9.928 -4.703 -10.944 1.00 87.94 99 LEU A O 1
ATOM 818 N N . ALA A 1 100 ? -8.073 -4.301 -9.724 1.00 91.31 100 ALA A N 1
ATOM 819 C CA . ALA A 1 100 ? -8.324 -2.877 -9.527 1.00 91.31 100 ALA A CA 1
ATOM 820 C C . ALA A 1 100 ? -8.194 -2.101 -10.853 1.00 91.31 100 ALA A C 1
ATOM 822 O O . ALA A 1 100 ? -7.535 -2.565 -11.788 1.00 91.31 100 ALA A O 1
ATOM 823 N N . HIS A 1 101 ? -8.817 -0.925 -10.930 1.00 93.50 101 HIS A N 1
ATOM 824 C CA . HIS A 1 101 ? -8.892 -0.126 -12.153 1.00 93.50 101 HIS A CA 1
ATOM 825 C C . HIS A 1 101 ? -7.499 0.202 -12.708 1.00 93.50 101 HIS A C 1
ATOM 827 O O . HIS A 1 101 ? -7.268 0.043 -13.904 1.00 93.50 101 HIS A O 1
ATOM 833 N N . GLY A 1 102 ? -6.535 0.545 -11.846 1.00 93.19 102 GLY A N 1
ATOM 834 C CA . GLY A 1 102 ? -5.161 0.848 -12.257 1.00 93.19 102 GLY A CA 1
ATOM 835 C C . GLY A 1 102 ? -4.473 -0.246 -13.087 1.00 93.19 102 GLY A C 1
ATOM 836 O O . GLY A 1 102 ? -3.656 0.064 -13.959 1.00 93.19 102 GLY A O 1
ATOM 837 N N . PHE A 1 103 ? -4.853 -1.516 -12.915 1.00 93.19 103 PHE A N 1
ATOM 838 C CA . PHE A 1 103 ? -4.315 -2.626 -13.709 1.00 93.19 103 PHE A CA 1
ATOM 839 C C . PHE A 1 103 ? -4.829 -2.672 -15.154 1.00 93.19 103 PHE A C 1
ATOM 841 O O . PHE A 1 103 ? -4.179 -3.293 -15.993 1.00 93.19 103 PHE A O 1
ATOM 848 N N . ASN A 1 104 ? -5.947 -2.005 -15.454 1.00 94.00 104 ASN A N 1
ATOM 849 C CA . ASN A 1 104 ? -6.501 -1.867 -16.806 1.00 94.00 104 ASN A CA 1
ATOM 850 C C . ASN A 1 104 ? -6.033 -0.579 -17.507 1.00 94.00 104 ASN A C 1
ATOM 852 O O . ASN A 1 104 ? -6.483 -0.275 -18.608 1.00 94.00 104 ASN A O 1
ATOM 856 N N . THR A 1 105 ? -5.148 0.193 -16.876 1.00 95.69 105 THR A N 1
ATOM 857 C CA . THR A 1 105 ? -4.577 1.424 -17.439 1.00 95.69 105 THR A CA 1
ATOM 858 C C . THR A 1 105 ? -3.173 1.173 -17.990 1.00 95.69 105 THR A C 1
ATOM 860 O O . THR A 1 105 ? -2.594 0.099 -17.812 1.00 95.69 105 THR A O 1
ATOM 863 N N . GLN A 1 106 ? -2.557 2.199 -18.583 1.00 93.25 106 GLN A N 1
ATOM 864 C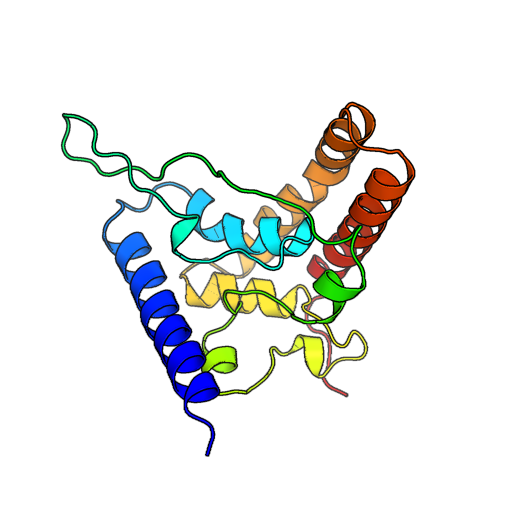 CA . GLN A 1 106 ? -1.153 2.153 -19.015 1.00 93.25 106 GLN A CA 1
ATOM 865 C C . GLN A 1 106 ? -0.149 1.836 -17.891 1.00 93.25 106 GLN A C 1
ATOM 867 O O . GLN A 1 106 ? 0.991 1.470 -18.179 1.00 93.25 106 GLN A O 1
ATOM 872 N N . TYR A 1 107 ? -0.543 1.975 -16.621 1.00 93.75 107 TYR A N 1
ATOM 873 C CA . TYR A 1 107 ? 0.342 1.752 -15.480 1.00 93.75 107 TYR A CA 1
ATOM 874 C C . TYR A 1 107 ? 0.433 0.283 -15.064 1.00 93.75 107 TYR A C 1
ATOM 876 O O . TYR A 1 107 ? 1.473 -0.123 -14.541 1.00 93.75 107 TYR A O 1
ATOM 884 N N . GLY A 1 108 ? -0.625 -0.506 -15.294 1.00 92.00 108 GLY A N 1
ATOM 885 C CA . GLY A 1 108 ? -0.662 -1.930 -14.946 1.00 92.00 108 GLY A CA 1
ATOM 886 C C . GLY A 1 108 ? -0.463 -2.224 -13.451 1.00 92.00 108 GLY A C 1
ATOM 887 O O . GLY A 1 108 ? -0.026 -3.318 -13.101 1.00 92.00 108 GLY A O 1
ATOM 888 N N . GLU A 1 109 ? -0.722 -1.253 -12.573 1.00 92.00 109 GLU A N 1
ATOM 889 C CA . GLU A 1 109 ? -0.515 -1.307 -11.119 1.00 92.00 109 GLU A CA 1
ATOM 890 C C . GLU A 1 109 ? -1.531 -0.394 -10.416 1.00 92.00 109 GLU A C 1
ATOM 892 O O . GLU A 1 109 ? -2.217 0.383 -11.074 1.00 92.00 109 GLU A O 1
ATOM 897 N N . TYR A 1 110 ? -1.606 -0.450 -9.082 1.00 93.38 110 TYR A N 1
ATOM 898 C CA . TYR A 1 110 ? -2.461 0.461 -8.318 1.00 93.38 110 TYR A CA 1
ATOM 899 C C . TYR A 1 110 ? -2.098 1.936 -8.556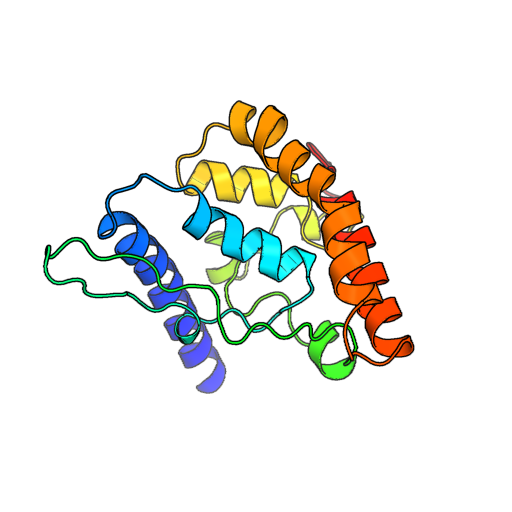 1.00 93.38 110 TYR A C 1
ATOM 901 O O . TYR A 1 110 ? -0.929 2.325 -8.458 1.00 93.38 110 TYR A O 1
ATOM 909 N N . ILE A 1 111 ? -3.119 2.759 -8.782 1.00 95.31 111 ILE A N 1
ATOM 910 C CA . ILE A 1 111 ? -3.031 4.214 -8.961 1.00 95.31 111 ILE A CA 1
ATOM 911 C C . ILE A 1 111 ? -3.941 4.948 -7.969 1.00 95.31 111 ILE A C 1
ATOM 913 O O . ILE A 1 111 ? -4.682 4.332 -7.203 1.00 95.31 111 ILE A O 1
ATOM 917 N N . GLY A 1 112 ? -3.889 6.282 -7.961 1.00 94.50 112 GLY A N 1
ATOM 918 C CA . GLY A 1 112 ? -4.684 7.123 -7.063 1.00 94.50 112 GLY A CA 1
ATOM 919 C C . GLY A 1 112 ? -6.184 6.826 -7.098 1.00 94.50 112 GLY A C 1
ATOM 920 O O . GLY A 1 112 ? -6.810 6.828 -6.038 1.00 94.50 112 GLY A O 1
ATOM 921 N N . ASP A 1 113 ? -6.746 6.494 -8.265 1.00 94.94 113 ASP A N 1
ATOM 922 C CA . ASP A 1 113 ? -8.156 6.099 -8.398 1.00 94.94 113 ASP A CA 1
ATOM 923 C C . ASP A 1 113 ? -8.525 4.900 -7.512 1.00 94.94 113 ASP A C 1
ATOM 925 O O . ASP A 1 113 ? -9.554 4.933 -6.835 1.00 94.94 113 ASP A O 1
ATOM 929 N N . ASP A 1 114 ? -7.653 3.892 -7.417 1.00 93.50 114 ASP A N 1
ATOM 930 C CA . ASP A 1 114 ? -7.894 2.700 -6.596 1.00 93.50 114 ASP A CA 1
ATOM 931 C C . ASP A 1 114 ? -7.885 3.039 -5.095 1.00 93.50 114 ASP A C 1
ATOM 933 O O . ASP A 1 114 ? -8.670 2.505 -4.310 1.00 93.50 114 ASP A O 1
ATOM 937 N N . PHE A 1 115 ? -7.030 3.979 -4.676 1.00 91.69 115 PHE A N 1
ATOM 938 C CA . PHE A 1 115 ? -6.984 4.456 -3.289 1.00 91.69 115 PHE A CA 1
ATOM 939 C C . PHE A 1 115 ? -8.155 5.377 -2.937 1.00 91.69 115 PHE A C 1
ATOM 941 O O . PHE A 1 115 ? -8.591 5.403 -1.782 1.00 91.69 115 PHE A O 1
ATOM 948 N N . VAL A 1 116 ? -8.676 6.124 -3.913 1.00 92.19 116 VAL A N 1
ATOM 949 C CA . VAL A 1 116 ? -9.915 6.891 -3.754 1.00 92.19 116 VAL A CA 1
ATOM 950 C C . VAL A 1 116 ? -11.095 5.942 -3.587 1.00 92.19 116 VAL A C 1
ATOM 952 O O . VAL A 1 116 ? -11.837 6.103 -2.620 1.00 92.19 116 VAL A O 1
ATOM 955 N N . GLU A 1 117 ? -11.219 4.919 -4.438 1.00 91.31 117 GLU A N 1
ATOM 956 C CA . GLU A 1 117 ? -12.262 3.896 -4.307 1.00 91.31 117 GLU A CA 1
ATOM 957 C C . GLU A 1 117 ? -12.184 3.201 -2.942 1.00 91.31 117 GLU A C 1
ATOM 959 O O . GLU A 1 117 ? -13.186 3.101 -2.231 1.00 91.31 117 GLU A O 1
ATOM 964 N N . PHE A 1 118 ? -10.985 2.780 -2.529 1.00 87.31 118 PHE A N 1
ATOM 965 C CA . PHE A 1 118 ? -10.769 2.185 -1.212 1.00 87.31 118 PHE A CA 1
ATOM 966 C C . PHE A 1 118 ? -11.257 3.103 -0.084 1.00 87.31 118 PHE A C 1
ATOM 968 O O . PHE A 1 118 ? -11.984 2.660 0.806 1.00 87.31 118 PHE A O 1
ATOM 975 N N . GLY A 1 119 ? -10.889 4.386 -0.129 1.00 84.62 119 GLY A N 1
ATOM 976 C CA . GLY A 1 119 ? -11.303 5.363 0.872 1.00 84.62 119 GLY A CA 1
ATOM 977 C C . GLY A 1 119 ? -12.817 5.608 0.889 1.00 84.62 119 GLY A C 1
ATOM 978 O O . GLY A 1 119 ? -13.406 5.704 1.965 1.00 84.62 119 GLY A O 1
ATOM 979 N N . GLU A 1 120 ? -13.468 5.673 -0.272 1.00 86.12 120 GLU A N 1
ATOM 980 C CA . GLU A 1 120 ? -14.927 5.808 -0.358 1.00 86.12 120 GLU A CA 1
ATOM 981 C C . GLU A 1 120 ? -15.640 4.566 0.207 1.00 86.12 120 GLU A C 1
ATOM 983 O O . GLU A 1 120 ? -16.576 4.707 0.999 1.00 86.12 120 GLU A O 1
ATOM 988 N N . ASN A 1 121 ? -15.140 3.360 -0.087 1.00 82.88 121 ASN A N 1
ATOM 989 C CA . ASN A 1 121 ? -15.702 2.091 0.395 1.00 82.88 121 ASN A CA 1
ATOM 990 C C . ASN A 1 121 ? -15.640 1.933 1.924 1.00 82.88 121 ASN A C 1
ATOM 992 O O . ASN A 1 121 ? -16.492 1.271 2.519 1.00 82.88 121 ASN A O 1
ATOM 996 N N . ILE A 1 122 ? -14.665 2.565 2.583 1.00 76.88 122 ILE A N 1
ATOM 997 C CA . ILE A 1 122 ? -14.548 2.587 4.053 1.00 76.88 122 ILE A CA 1
ATOM 998 C C . ILE A 1 122 ? -15.216 3.817 4.695 1.00 76.88 122 ILE A C 1
ATOM 1000 O O . ILE A 1 122 ? -15.117 4.010 5.909 1.00 76.88 122 ILE A O 1
ATOM 1004 N N . GLY A 1 123 ? -15.927 4.631 3.905 1.00 80.19 123 GLY A N 1
ATOM 1005 C CA . GLY A 1 123 ? -16.763 5.736 4.381 1.00 80.19 123 GLY A CA 1
ATOM 1006 C C . GLY A 1 123 ? -16.082 7.107 4.440 1.00 80.19 123 GLY A C 1
ATOM 1007 O O . GLY A 1 123 ? -16.601 8.015 5.093 1.00 80.19 123 GLY A O 1
ATOM 1008 N N . LEU A 1 124 ? -14.932 7.292 3.786 1.00 81.38 124 LEU A N 1
ATOM 1009 C CA . LEU A 1 124 ? -14.291 8.602 3.663 1.00 81.38 124 LEU A CA 1
ATOM 1010 C C . LEU A 1 124 ? -14.886 9.405 2.505 1.00 81.38 124 LEU A C 1
ATOM 1012 O O . LEU A 1 124 ? -15.291 8.882 1.473 1.00 81.38 124 LEU A O 1
ATOM 1016 N N . ASN A 1 125 ? -14.890 10.727 2.654 1.00 87.50 125 ASN A N 1
ATOM 1017 C CA . ASN A 1 125 ? -15.330 11.616 1.589 1.00 87.50 125 AS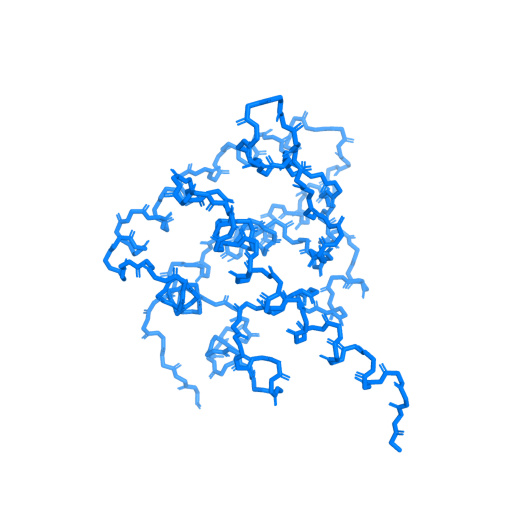N A CA 1
ATOM 1018 C C . ASN A 1 125 ? -14.247 11.758 0.503 1.00 87.50 125 ASN A C 1
ATOM 1020 O O . ASN A 1 125 ? -13.123 12.157 0.813 1.00 87.50 125 ASN A O 1
ATOM 1024 N N . LYS A 1 126 ? -14.610 11.557 -0.771 1.00 90.88 126 LYS A N 1
ATOM 1025 C CA . LYS A 1 126 ? -13.716 11.721 -1.935 1.00 90.88 126 LYS A CA 1
ATOM 1026 C C . LYS A 1 126 ? -12.900 13.011 -1.934 1.00 90.88 126 LYS A C 1
ATOM 1028 O O . LYS A 1 126 ? -11.694 12.979 -2.169 1.00 90.88 126 LYS A O 1
ATOM 1033 N N . LYS A 1 127 ? -13.522 14.155 -1.621 1.00 92.06 127 LYS A N 1
ATOM 1034 C CA . LYS A 1 127 ? -12.808 15.441 -1.564 1.00 92.06 127 LYS A CA 1
ATOM 1035 C C . LYS A 1 127 ? -11.771 15.449 -0.446 1.00 92.06 127 LYS A C 1
ATOM 1037 O O . LYS A 1 127 ? -10.683 15.961 -0.655 1.00 92.06 127 LYS A O 1
ATOM 1042 N N . VAL A 1 128 ? -12.069 14.853 0.711 1.00 87.88 128 VAL A N 1
ATOM 1043 C CA . VAL A 1 128 ? -11.101 14.728 1.816 1.00 87.88 128 VAL A CA 1
ATOM 1044 C C . VAL A 1 128 ? -9.923 13.840 1.414 1.00 87.88 128 VAL A C 1
ATOM 1046 O O . VAL A 1 128 ? -8.782 14.188 1.708 1.00 87.88 128 VAL A O 1
ATOM 1049 N N . ILE A 1 129 ? -10.170 12.731 0.713 1.00 86.69 129 ILE A N 1
ATOM 1050 C CA . ILE A 1 129 ? -9.097 11.848 0.235 1.00 86.69 129 ILE A CA 1
ATOM 1051 C C . ILE A 1 129 ? -8.164 12.618 -0.708 1.00 86.69 129 ILE A C 1
ATOM 1053 O O . ILE A 1 129 ? -6.966 12.718 -0.442 1.00 86.69 129 ILE A O 1
ATOM 1057 N N . ILE A 1 130 ? -8.733 13.227 -1.751 1.00 92.38 130 ILE A N 1
ATOM 1058 C CA . ILE A 1 130 ? -7.981 13.895 -2.821 1.00 92.38 130 ILE A CA 1
ATOM 1059 C C . ILE A 1 130 ? -7.307 15.182 -2.332 1.00 92.38 130 ILE A C 1
ATOM 1061 O O . ILE A 1 130 ? -6.147 15.429 -2.637 1.00 92.38 130 ILE A O 1
ATOM 1065 N N . GLN A 1 131 ? -8.016 16.021 -1.576 1.00 92.38 131 GLN A N 1
ATOM 1066 C CA . GLN A 1 131 ? -7.534 17.362 -1.219 1.00 92.38 131 GLN A CA 1
ATOM 1067 C C . GLN A 1 131 ? -6.735 17.393 0.086 1.00 92.38 131 GLN A C 1
ATOM 1069 O O . GLN A 1 131 ? -6.066 18.388 0.358 1.00 92.38 131 GLN A O 1
ATOM 1074 N N . LYS A 1 132 ? -6.810 16.341 0.913 1.00 86.88 132 LYS A N 1
ATOM 1075 C CA . LYS A 1 132 ? -6.133 16.299 2.215 1.00 86.88 132 LYS A CA 1
ATOM 1076 C C . LYS A 1 132 ? -5.262 15.063 2.384 1.00 86.88 132 LYS A C 1
ATOM 1078 O O . LYS A 1 132 ? -4.069 15.216 2.602 1.00 86.88 132 LYS A O 1
ATOM 1083 N N . LEU A 1 133 ? -5.814 13.854 2.289 1.00 86.81 133 LEU A N 1
ATOM 1084 C CA . LEU A 1 133 ? -5.062 12.644 2.651 1.00 86.81 133 LEU A CA 1
ATOM 1085 C C . LEU A 1 133 ? -3.904 12.351 1.688 1.00 86.81 133 LEU A C 1
ATOM 1087 O O . LEU A 1 133 ? -2.780 12.165 2.147 1.00 86.81 133 LEU A O 1
ATOM 1091 N N . ILE A 1 134 ? -4.153 12.364 0.375 1.00 89.25 134 ILE A N 1
ATOM 1092 C CA . ILE A 1 134 ? -3.111 12.148 -0.642 1.00 89.25 134 ILE A CA 1
ATOM 1093 C C . ILE A 1 134 ? -1.992 13.210 -0.541 1.00 89.25 134 ILE A C 1
ATOM 1095 O O . ILE A 1 134 ? -0.815 12.830 -0.489 1.00 89.25 134 ILE A O 1
ATOM 1099 N N . PRO A 1 135 ? -2.301 14.520 -0.426 1.00 90.38 135 PRO A N 1
ATOM 1100 C CA . PRO A 1 135 ? -1.282 15.540 -0.196 1.00 90.38 135 PRO A CA 1
ATOM 1101 C C . PRO A 1 135 ? -0.477 15.343 1.091 1.00 90.38 135 PRO A C 1
ATOM 1103 O O . PRO A 1 135 ? 0.740 15.496 1.059 1.00 90.38 135 PRO A O 1
ATOM 1106 N N . GLU A 1 136 ? -1.112 14.991 2.214 1.00 87.12 136 GLU A N 1
ATOM 1107 C CA . GLU A 1 136 ? -0.401 14.744 3.478 1.00 87.12 136 GLU A CA 1
ATOM 1108 C C . GLU A 1 136 ? 0.555 13.549 3.366 1.00 87.12 136 GLU A C 1
ATOM 1110 O O . GLU A 1 136 ? 1.705 13.651 3.776 1.00 87.12 136 GLU A O 1
ATOM 1115 N N . ILE A 1 137 ? 0.136 12.455 2.724 1.00 87.38 137 ILE A N 1
ATOM 1116 C CA . ILE A 1 137 ? 1.014 11.307 2.444 1.00 87.38 137 ILE A CA 1
ATOM 1117 C C . ILE A 1 137 ? 2.206 11.727 1.575 1.00 87.38 137 ILE A C 1
ATOM 1119 O O . ILE A 1 137 ? 3.345 11.349 1.851 1.00 87.38 137 ILE A O 1
ATOM 1123 N N . THR A 1 138 ? 1.958 12.537 0.544 1.00 88.38 138 THR A N 1
ATOM 1124 C CA . THR A 1 138 ? 3.007 13.018 -0.367 1.00 88.38 138 THR A CA 1
ATOM 1125 C C . THR A 1 138 ? 4.014 13.932 0.342 1.00 88.38 138 THR A C 1
ATOM 1127 O O . THR A 1 138 ? 5.204 13.887 0.029 1.00 88.38 138 THR A O 1
ATOM 1130 N N . LYS A 1 139 ? 3.587 14.711 1.347 1.00 89.06 139 LYS A N 1
ATOM 1131 C CA . LYS A 1 139 ? 4.480 15.568 2.153 1.00 89.06 139 LYS A CA 1
ATOM 1132 C C . LYS A 1 139 ? 5.475 14.777 3.004 1.00 89.06 139 LYS A C 1
ATOM 1134 O O . LYS A 1 139 ? 6.566 15.276 3.267 1.00 89.06 139 LYS A O 1
ATOM 1139 N N . GLU A 1 140 ? 5.155 13.540 3.379 1.00 87.81 140 GLU A N 1
ATOM 1140 C CA . GLU A 1 140 ? 6.053 12.692 4.177 1.00 87.81 140 GLU A CA 1
ATOM 1141 C C . GLU A 1 140 ? 7.258 12.152 3.379 1.00 87.81 140 GLU A C 1
ATOM 1143 O O . GLU A 1 140 ? 8.134 11.510 3.961 1.00 87.81 140 GLU A O 1
ATOM 1148 N N . ARG A 1 141 ? 7.350 12.430 2.068 1.00 90.44 141 ARG A N 1
ATOM 1149 C CA . ARG A 1 141 ? 8.409 11.936 1.169 1.00 90.44 141 ARG A CA 1
ATOM 1150 C C . ARG A 1 141 ? 9.818 12.101 1.728 1.00 90.44 141 ARG A C 1
ATOM 1152 O O . ARG A 1 141 ? 10.577 11.134 1.777 1.00 90.44 141 ARG A O 1
ATOM 1159 N N . GLU A 1 142 ? 10.165 13.314 2.150 1.00 92.88 142 GLU A N 1
ATOM 1160 C CA . GLU A 1 142 ? 11.517 13.619 2.633 1.00 92.88 142 GLU A CA 1
ATOM 1161 C C . GLU A 1 142 ? 11.791 12.981 3.995 1.00 92.88 142 GLU A C 1
ATOM 1163 O O . GLU A 1 142 ? 12.905 12.539 4.269 1.00 92.88 142 GLU A O 1
ATOM 1168 N N . ARG A 1 143 ? 10.759 12.848 4.836 1.00 90.56 143 ARG A N 1
ATOM 1169 C CA . ARG A 1 143 ? 10.873 12.155 6.120 1.00 90.56 143 ARG A CA 1
ATOM 1170 C C . ARG A 1 143 ? 11.129 10.662 5.921 1.00 90.56 143 ARG A C 1
ATOM 1172 O O . ARG A 1 143 ? 12.010 10.117 6.578 1.00 90.56 143 ARG A O 1
ATOM 1179 N N . VAL A 1 144 ? 10.397 10.012 5.013 1.00 90.69 144 VAL A N 1
ATOM 1180 C CA . VAL A 1 144 ? 10.607 8.597 4.664 1.00 90.69 144 VAL A CA 1
ATOM 1181 C C . VAL A 1 144 ? 12.016 8.388 4.116 1.00 90.69 144 VAL A C 1
ATOM 1183 O O . VAL A 1 144 ? 12.727 7.504 4.590 1.00 90.69 144 VAL A O 1
ATOM 1186 N N . LYS A 1 145 ? 12.444 9.235 3.172 1.00 92.69 145 LYS A N 1
ATOM 1187 C CA . LYS A 1 145 ? 13.802 9.206 2.615 1.00 92.69 145 LYS A CA 1
ATOM 1188 C C . LYS A 1 145 ? 14.865 9.295 3.713 1.00 92.69 145 LYS A C 1
ATOM 1190 O O . LYS A 1 145 ? 15.724 8.425 3.796 1.00 92.69 145 LYS A O 1
ATOM 1195 N N . ASN A 1 146 ? 14.741 10.280 4.601 1.00 93.31 146 ASN A N 1
ATOM 1196 C CA . ASN A 1 146 ? 15.663 10.494 5.715 1.00 93.31 146 ASN A CA 1
ATOM 1197 C C . ASN A 1 146 ? 15.740 9.271 6.654 1.00 93.31 146 ASN A C 1
ATOM 1199 O O . ASN A 1 146 ? 16.835 8.858 7.030 1.00 93.31 146 ASN A O 1
ATOM 1203 N N . ILE A 1 147 ? 14.604 8.641 6.981 1.00 93.06 147 ILE A N 1
ATOM 1204 C CA . ILE A 1 147 ? 14.577 7.429 7.819 1.00 93.06 147 ILE A CA 1
ATOM 1205 C C . ILE A 1 147 ? 15.393 6.293 7.188 1.00 93.06 147 ILE A C 1
ATOM 1207 O O . ILE A 1 147 ? 16.176 5.656 7.890 1.00 93.06 147 ILE A O 1
ATOM 1211 N N . TYR A 1 148 ? 15.229 6.036 5.887 1.00 93.25 148 TYR A N 1
ATOM 1212 C CA . TYR A 1 148 ? 15.976 4.970 5.214 1.00 93.25 148 TYR A CA 1
ATOM 1213 C C . TYR A 1 148 ? 17.461 5.304 5.069 1.00 93.25 148 TYR A C 1
ATOM 1215 O O . TYR A 1 148 ? 18.294 4.447 5.358 1.00 93.25 148 TYR A O 1
ATOM 1223 N N . GLU A 1 149 ? 17.798 6.537 4.685 1.00 94.31 149 GLU A N 1
ATOM 1224 C CA . GLU A 1 149 ? 19.190 6.986 4.523 1.00 94.31 149 GLU A CA 1
ATOM 1225 C C . GLU A 1 149 ? 19.985 6.964 5.835 1.00 94.31 149 GLU A C 1
ATOM 1227 O O . GLU A 1 149 ? 21.195 6.766 5.811 1.00 94.31 149 GLU A O 1
ATOM 1232 N N . ASN A 1 150 ? 19.312 7.115 6.979 1.00 95.12 150 ASN A N 1
ATOM 1233 C CA . ASN A 1 150 ? 19.929 7.039 8.307 1.00 95.12 150 ASN A CA 1
ATOM 1234 C C . ASN A 1 150 ? 19.713 5.682 8.999 1.00 95.12 150 ASN A C 1
ATOM 1236 O O . ASN A 1 150 ? 19.936 5.552 10.204 1.00 95.12 150 ASN A O 1
ATOM 1240 N N . SER A 1 151 ? 19.255 4.668 8.262 1.00 92.75 151 SER A N 1
ATOM 1241 C CA . SER A 1 151 ? 19.094 3.310 8.782 1.00 92.75 151 SER A CA 1
ATOM 1242 C C . SER A 1 151 ? 20.386 2.494 8.659 1.00 92.75 151 SER A C 1
ATOM 1244 O O . SER A 1 151 ? 21.318 2.859 7.951 1.00 92.75 151 SER A O 1
ATOM 1246 N N . PHE A 1 152 ? 20.420 1.330 9.308 1.00 95.12 152 PHE A N 1
ATOM 1247 C CA . PHE A 1 152 ? 21.505 0.351 9.153 1.00 95.12 152 PHE A CA 1
ATOM 1248 C C . PHE A 1 152 ? 21.355 -0.534 7.902 1.00 95.12 152 PHE A C 1
ATOM 1250 O O . PHE A 1 152 ? 22.039 -1.549 7.773 1.00 95.12 152 PHE A O 1
ATOM 1257 N N . MET A 1 153 ? 20.421 -0.209 7.004 1.00 93.81 153 MET A N 1
ATOM 1258 C CA . MET A 1 153 ? 20.162 -1.009 5.813 1.00 93.81 153 MET A CA 1
ATOM 1259 C C . MET A 1 153 ? 21.287 -0.819 4.776 1.00 93.81 153 MET A C 1
ATOM 1261 O O . MET A 1 153 ? 21.783 0.296 4.621 1.00 93.81 153 MET A O 1
ATOM 1265 N N . PRO A 1 154 ? 21.706 -1.867 4.037 1.00 96.44 154 PRO A N 1
ATOM 1266 C CA . PRO A 1 154 ? 22.692 -1.709 2.970 1.00 96.44 154 PRO A CA 1
ATOM 1267 C C . PRO A 1 154 ? 22.233 -0.698 1.915 1.00 96.44 154 PRO A C 1
ATOM 1269 O O . PRO A 1 154 ? 21.058 -0.690 1.544 1.00 96.44 154 PRO A O 1
ATOM 1272 N N . GLN A 1 155 ? 23.163 0.097 1.376 1.00 96.44 155 GLN A N 1
ATOM 1273 C CA . GLN A 1 155 ? 22.833 1.154 0.412 1.00 96.44 155 GLN A CA 1
ATOM 1274 C C . GLN A 1 155 ? 22.057 0.627 -0.803 1.00 96.44 155 GLN A C 1
ATOM 1276 O O . GLN A 1 155 ? 21.050 1.208 -1.188 1.00 96.44 155 GLN A O 1
ATOM 1281 N N . SER A 1 156 ? 22.448 -0.531 -1.343 1.00 96.50 156 SER A N 1
ATOM 1282 C CA . SER A 1 156 ? 21.742 -1.166 -2.464 1.00 96.50 156 SER A CA 1
ATOM 1283 C C . SER A 1 156 ? 20.272 -1.461 -2.153 1.00 96.50 156 SER A C 1
ATOM 1285 O O . SER A 1 156 ? 19.404 -1.286 -3.004 1.00 96.50 156 SER A O 1
ATOM 1287 N N . HIS A 1 157 ? 19.971 -1.881 -0.924 1.00 95.56 157 HIS A N 1
ATOM 1288 C CA . HIS A 1 157 ? 18.602 -2.119 -0.488 1.00 95.56 157 HIS A CA 1
ATOM 1289 C C . HIS A 1 157 ? 17.857 -0.791 -0.310 1.00 95.56 157 HIS A C 1
ATOM 1291 O O . HIS A 1 157 ? 16.691 -0.705 -0.696 1.00 95.56 157 HIS A O 1
ATOM 1297 N N . ILE A 1 158 ? 18.508 0.240 0.248 1.00 95.38 158 ILE A N 1
ATOM 1298 C CA . ILE A 1 158 ? 17.921 1.584 0.403 1.00 95.38 158 ILE A CA 1
ATOM 1299 C C . ILE A 1 158 ? 17.487 2.110 -0.963 1.00 95.38 158 ILE A C 1
ATOM 1301 O O . ILE A 1 158 ? 16.338 2.523 -1.124 1.00 95.38 158 ILE A O 1
ATOM 1305 N N . ASP A 1 159 ? 18.360 1.996 -1.960 1.00 96.38 159 ASP A N 1
ATOM 1306 C CA . ASP A 1 159 ? 18.089 2.431 -3.327 1.00 96.38 159 ASP A CA 1
ATOM 1307 C C . ASP A 1 159 ? 16.890 1.680 -3.930 1.00 96.38 159 ASP A C 1
ATOM 1309 O O . ASP A 1 159 ? 16.007 2.301 -4.527 1.00 96.38 159 ASP A O 1
ATOM 1313 N N . CYS A 1 160 ? 16.796 0.358 -3.729 1.00 95.31 160 CYS A N 1
ATOM 1314 C CA . CYS A 1 160 ? 15.643 -0.442 -4.159 1.00 95.31 160 CYS A CA 1
ATOM 1315 C C . CYS A 1 160 ? 1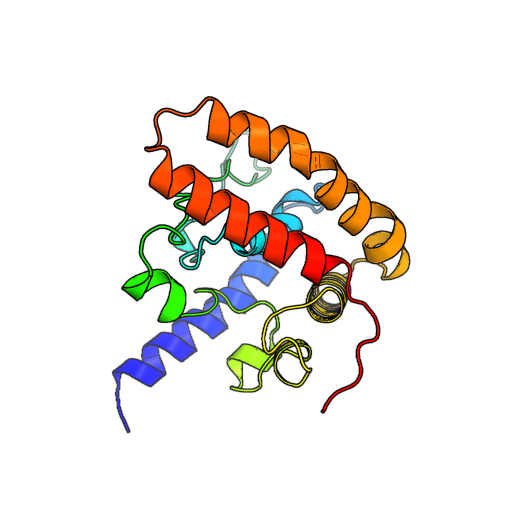4.330 0.040 -3.524 1.00 95.31 160 CYS A C 1
ATOM 1317 O O . CYS A 1 160 ? 13.332 0.226 -4.228 1.00 95.31 160 CYS A O 1
ATOM 1319 N N . VAL A 1 161 ? 14.326 0.260 -2.206 1.00 94.56 161 VAL A N 1
ATOM 1320 C CA . VAL A 1 161 ? 13.126 0.688 -1.476 1.00 94.56 161 VAL A CA 1
ATOM 1321 C C . VAL A 1 161 ? 12.705 2.091 -1.893 1.00 94.56 161 VAL A C 1
ATOM 1323 O O . VAL A 1 161 ? 11.542 2.291 -2.237 1.00 94.56 161 VAL A O 1
ATOM 1326 N N . LEU A 1 162 ? 13.631 3.052 -1.927 1.00 95.75 162 LEU A N 1
ATOM 1327 C CA . LEU A 1 162 ? 13.321 4.434 -2.295 1.00 95.75 162 LEU A CA 1
ATOM 1328 C C . LEU A 1 162 ? 12.889 4.554 -3.757 1.00 95.75 162 LEU A C 1
ATOM 1330 O O . LEU A 1 162 ? 11.951 5.295 -4.050 1.00 95.75 162 LEU A O 1
ATOM 1334 N N . LYS A 1 163 ? 13.487 3.781 -4.673 1.00 95.81 163 LYS A N 1
ATOM 1335 C CA . LYS A 1 163 ? 13.037 3.715 -6.070 1.00 95.81 163 LYS A CA 1
ATOM 1336 C C . LYS A 1 163 ? 11.583 3.251 -6.167 1.00 95.81 163 LYS A C 1
ATOM 1338 O O . LYS A 1 163 ? 10.786 3.890 -6.855 1.00 95.81 163 LYS A O 1
ATOM 1343 N N . SER A 1 164 ? 11.234 2.163 -5.477 1.00 94.38 164 SER A N 1
ATOM 1344 C CA . SER A 1 164 ? 9.863 1.641 -5.470 1.00 94.38 164 SER A CA 1
ATOM 1345 C C . SER A 1 164 ? 8.888 2.617 -4.802 1.00 94.38 164 SER A C 1
ATOM 1347 O O . SER A 1 164 ? 7.835 2.926 -5.361 1.00 94.38 164 SER A O 1
ATOM 1349 N N . TYR A 1 165 ? 9.275 3.181 -3.656 1.00 94.88 165 TYR A N 1
ATOM 1350 C CA . TYR A 1 165 ? 8.492 4.175 -2.930 1.00 94.88 165 TYR A CA 1
ATOM 1351 C C . TYR A 1 165 ? 8.198 5.406 -3.784 1.00 94.88 165 TYR A C 1
ATOM 1353 O O . TYR A 1 165 ? 7.044 5.805 -3.894 1.00 94.88 165 TYR A O 1
ATOM 1361 N N . HIS A 1 166 ? 9.202 5.984 -4.447 1.00 95.50 166 HIS A N 1
ATOM 1362 C CA . HIS A 1 166 ? 9.001 7.142 -5.316 1.00 95.50 166 HIS A CA 1
ATOM 1363 C C . HIS A 1 166 ? 8.105 6.832 -6.514 1.00 95.50 166 HIS A C 1
ATOM 1365 O O . HIS A 1 166 ? 7.249 7.650 -6.846 1.00 95.50 166 HIS A O 1
ATOM 1371 N N . LYS A 1 167 ? 8.251 5.651 -7.130 1.00 95.62 167 LYS A N 1
ATOM 1372 C CA . LYS A 1 167 ? 7.340 5.204 -8.192 1.00 95.62 167 LYS A CA 1
ATOM 1373 C C . LYS A 1 167 ? 5.896 5.175 -7.680 1.00 95.62 167 LYS A C 1
ATOM 1375 O O . LYS A 1 167 ? 5.040 5.846 -8.249 1.00 95.62 167 LYS A O 1
ATOM 1380 N N . ARG A 1 168 ? 5.633 4.448 -6.589 1.00 94.56 168 ARG A N 1
ATOM 1381 C CA . ARG A 1 168 ? 4.280 4.274 -6.027 1.00 94.56 168 ARG A CA 1
ATOM 1382 C C . ARG A 1 168 ? 3.693 5.588 -5.496 1.00 94.56 168 ARG A C 1
ATOM 1384 O O . ARG A 1 168 ? 2.505 5.842 -5.661 1.00 94.56 168 ARG A O 1
ATOM 1391 N N . LEU A 1 169 ? 4.526 6.467 -4.936 1.00 94.31 169 LEU A N 1
ATOM 1392 C CA . LEU A 1 169 ? 4.116 7.801 -4.492 1.00 94.31 169 LEU A CA 1
ATOM 1393 C C . LEU A 1 169 ? 3.730 8.718 -5.662 1.00 94.31 169 LEU A C 1
ATOM 1395 O O . LEU A 1 169 ? 2.872 9.576 -5.505 1.00 94.31 169 LEU A O 1
ATOM 1399 N N . ASN A 1 170 ? 4.322 8.549 -6.844 1.00 95.81 170 ASN A N 1
ATOM 1400 C CA . ASN A 1 170 ? 3.854 9.270 -8.027 1.00 95.81 170 ASN A CA 1
ATOM 1401 C C . ASN A 1 170 ? 2.505 8.713 -8.509 1.00 95.81 170 ASN A C 1
ATOM 1403 O O . ASN A 1 170 ? 1.609 9.488 -8.830 1.00 95.81 170 ASN A O 1
ATOM 1407 N N . LEU A 1 171 ? 2.332 7.386 -8.493 1.00 96.31 171 LEU A N 1
ATOM 1408 C CA . LEU A 1 171 ? 1.095 6.728 -8.931 1.00 96.31 171 LEU A CA 1
ATOM 1409 C C . LEU A 1 171 ? -0.119 7.077 -8.062 1.00 96.31 171 LEU A C 1
ATOM 1411 O O . LEU A 1 171 ? -1.215 7.217 -8.595 1.00 96.31 171 LEU A O 1
ATOM 1415 N N . ILE A 1 172 ? 0.056 7.310 -6.756 1.00 94.19 172 ILE A N 1
ATOM 1416 C CA . ILE A 1 172 ? -1.057 7.722 -5.878 1.00 94.19 172 ILE A CA 1
ATOM 1417 C C . ILE A 1 172 ? -1.663 9.084 -6.270 1.00 94.19 172 ILE A C 1
ATOM 1419 O O . ILE A 1 172 ? -2.767 9.411 -5.847 1.00 94.19 172 ILE A O 1
ATOM 1423 N N . ASN A 1 173 ? -0.946 9.885 -7.067 1.00 94.56 173 ASN A N 1
ATOM 1424 C CA . ASN A 1 173 ? -1.409 11.180 -7.566 1.00 94.56 173 ASN A CA 1
ATOM 1425 C C . ASN A 1 173 ? -2.085 11.087 -8.948 1.00 94.56 173 ASN A C 1
ATOM 1427 O O . ASN A 1 173 ? -2.598 12.092 -9.438 1.00 94.56 173 ASN A O 1
ATOM 1431 N N . VAL A 1 174 ? -2.097 9.908 -9.578 1.00 96.62 174 VAL A N 1
ATOM 1432 C CA . VAL A 1 174 ? -2.795 9.662 -10.846 1.00 96.62 174 VAL A CA 1
ATOM 1433 C C . VAL A 1 174 ? -4.280 9.457 -10.552 1.00 96.62 174 VAL A C 1
ATOM 1435 O O . VAL A 1 174 ? -4.646 8.535 -9.825 1.00 96.62 174 VAL A O 1
ATOM 1438 N N . LEU A 1 175 ? -5.120 10.343 -11.086 1.00 95.94 175 LEU A N 1
ATOM 1439 C CA . LEU A 1 175 ? -6.560 10.381 -10.839 1.00 95.94 175 LEU A CA 1
ATOM 1440 C C . LEU A 1 175 ? -7.323 10.571 -12.150 1.00 95.94 175 LEU A C 1
ATOM 1442 O O . LEU A 1 175 ? -6.950 11.419 -12.962 1.00 95.94 175 LEU A O 1
ATOM 1446 N N . ASN A 1 176 ? -8.471 9.911 -12.266 1.00 94.69 176 ASN A N 1
ATOM 1447 C CA . ASN A 1 176 ? -9.335 9.877 -13.444 1.00 94.69 176 ASN A CA 1
ATOM 1448 C C . ASN A 1 176 ? -8.607 9.356 -14.694 1.00 94.69 176 ASN A C 1
ATOM 1450 O O . ASN A 1 176 ? -8.802 9.885 -15.791 1.00 94.69 176 ASN A O 1
ATOM 1454 N N . GLU A 1 177 ? -7.747 8.355 -14.519 1.00 96.44 177 GLU A N 1
ATOM 1455 C CA . GLU A 1 177 ? -7.067 7.709 -15.641 1.00 96.44 177 GLU A CA 1
ATOM 1456 C C . GLU A 1 177 ? -8.086 6.899 -16.468 1.00 96.44 177 GLU A C 1
ATOM 1458 O O . GLU A 1 177 ? -8.966 6.268 -15.889 1.00 96.44 177 GLU A O 1
ATOM 1463 N N . PRO A 1 178 ? -8.044 6.918 -17.809 1.00 94.19 178 PRO A N 1
ATOM 1464 C CA . PRO A 1 178 ? -8.893 6.050 -18.620 1.00 94.19 178 PRO A CA 1
ATOM 1465 C C . PRO A 1 178 ? -8.347 4.613 -18.703 1.00 94.19 178 PRO A C 1
ATOM 1467 O O . PRO A 1 178 ? -7.133 4.394 -18.710 1.00 94.19 178 PRO A O 1
ATOM 1470 N N . GLU A 1 179 ? -9.247 3.634 -18.830 1.00 92.62 179 GLU A N 1
ATOM 1471 C CA . GLU A 1 179 ? -8.884 2.258 -19.201 1.00 92.62 179 GLU A CA 1
ATOM 1472 C C . GLU A 1 179 ? -8.356 2.192 -20.650 1.00 92.62 179 GLU A C 1
ATOM 1474 O O . GLU A 1 179 ? -8.707 3.031 -21.489 1.00 92.62 179 GLU A O 1
ATOM 1479 N N . LEU A 1 180 ? -7.501 1.200 -20.924 1.00 87.19 180 LEU A N 1
ATOM 1480 C CA . LEU A 1 180 ? -6.934 0.900 -22.248 1.00 87.19 180 LEU A CA 1
ATOM 1481 C C . LEU A 1 180 ? -7.899 0.154 -23.180 1.00 87.19 180 LEU A C 1
ATOM 1483 O O . LEU A 1 180 ? -8.648 -0.725 -22.699 1.00 87.19 180 LEU A O 1
#

pLDDT: mean 78.98, std 18.67, range [29.02, 96.62]

Secondary structure (DSSP, 8-state):
--HHHHHHHHHHHHHHHHHHHHHHHS-S--THHHHHHHHHHHTT-----GGG--EE--TTS--EEPPP------TT-HHHHTT-S-SS-SSGGGTTTPPPGGGGSTT-S--HHHHHHHHHHTT--HHHIIIIIHHHHHHTHHHHHHHHHTSSS-HHHHHHHHHHHHHHHHHTT--SPPP-

Radius of gyration: 16.94 Å; chains: 1; bounding box: 40×46×54 Å